Protein AF-A0A9D4NYH6-F1 (afdb_monomer)

InterPro domains:
  IPR011598 Myc-type, basic helix-loop-helix (bHLH) domain [PF00010] (13-74)
  IPR011598 Myc-type, basic helix-loop-helix (bHLH) domain [PS50888] (12-74)
  IPR011598 Myc-type, basic helix-loop-helix (bHLH) domain [SM00353] (18-80)
  IPR036638 Helix-loop-helix DNA-binding domain superfamily [G3DSA:4.10.280.10] (13-80)
  IPR036638 Helix-loop-helix DNA-binding domain superfamily [SSF47459] (9-84)
  IPR050359 Basic helix-loop-helix transcription factors [PTHR19290] (4-111)

Mean predicted aligned error: 10.47 Å

Foldseek 3Di:
DDDDDPPPPPDVVNVVVVVVVVVVVVVVVVVLVVLVCPQPLNVLVVPDPDDPDPPDDDDSVLSVQLSVLVVLLVVLQVVLVVVCVVDVDDDPSDQDLLLNLLSSLPPDDLVVLVSSCVRSVHDSVSSVPDRPPVSVVSVVVVVVVVVVVVVVD

Secondary structure (DSSP, 8-state):
-----------HHHHHHHHHHHHHHHHHHHHHHHHHHHSHHHHTTTT---------PPPHHHHHHHHHHHHHHHHHHHHHHHHHHHSS--SSSPPPHHHHHHHHHTT--HHHHHHHHHHHTS-HHHHHS---HHHHHHHHHHHHHHHHHHH--

Solvent-accessible surface area (backbone atoms only — not comparable to full-atom values): 9249 Å² total; per-residue (Å²): 139,81,85,77,80,78,79,77,74,72,53,65,69,58,55,54,49,55,51,48,51,51,53,53,50,52,52,52,52,50,54,53,52,55,50,48,59,77,32,75,76,46,66,65,51,79,78,55,99,66,75,98,64,81,79,78,74,72,52,75,66,52,48,53,48,37,48,53,27,46,54,52,49,54,51,50,53,52,52,41,54,60,49,51,75,74,40,98,72,77,85,85,69,71,83,46,76,62,56,53,42,28,45,48,40,58,94,57,54,72,70,62,35,50,54,51,14,68,70,69,77,42,60,44,68,71,36,68,38,82,64,52,72,68,53,50,50,53,53,50,55,54,51,55,52,50,53,54,58,64,72,76,110

Radius of gyration: 22.82 Å; Cα contacts (8 Å, |Δi|>4): 83; chains: 1; bounding box: 80×48×53 Å

Sequence (153 aa):
MSKTKTSNSKNPKRCKANARERNRMHGLNRALDQLRDCIPLKHLQ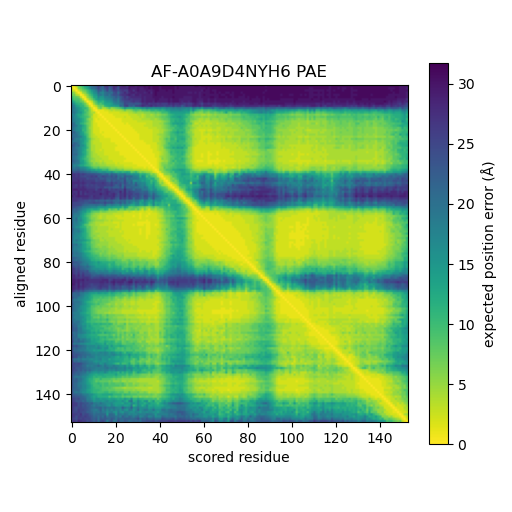MNQNVCNQKIQKLSKIETLRLARNYLILLTEILHCHNQSQNDGQSSSSSIDNLMMGQILAYGLGQQSLNHLSIQMNVSSVRMLSQPSSRVQQIFANYDSRQELMNAVL

pLDDT: mean 78.05, std 16.1, range [38.25, 97.75]

Organism: Dermatophagoides farinae (NCBI:txid6954)

Structure (mmCIF, N/CA/C/O backbone):
data_AF-A0A9D4NYH6-F1
#
_entry.id   AF-A0A9D4NYH6-F1
#
loop_
_atom_site.group_PDB
_atom_site.id
_atom_site.type_symbol
_atom_site.label_atom_id
_atom_site.label_alt_id
_atom_site.label_comp_id
_atom_site.label_asym_id
_atom_site.label_entity_id
_atom_site.label_seq_id
_atom_site.pdbx_PDB_ins_code
_atom_site.Cartn_x
_atom_site.Cartn_y
_atom_site.Cartn_z
_atom_site.occupancy
_atom_site.B_iso_or_equiv
_atom_site.auth_seq_id
_atom_site.auth_comp_id
_atom_site.auth_asym_id
_atom_site.auth_atom_id
_atom_site.pdbx_PDB_model_num
ATOM 1 N N . MET A 1 1 ? 51.906 7.897 -31.289 1.00 38.25 1 MET A N 1
ATOM 2 C CA . MET A 1 1 ? 51.373 6.802 -30.445 1.00 38.25 1 MET A CA 1
ATOM 3 C C . MET A 1 1 ? 49.851 6.859 -30.475 1.00 38.25 1 MET A C 1
ATOM 5 O O . MET A 1 1 ? 49.255 7.677 -29.784 1.00 38.25 1 MET A O 1
ATOM 9 N N . SER A 1 2 ? 49.225 6.064 -31.340 1.00 39.88 2 SER A N 1
ATOM 10 C CA . SER A 1 2 ? 47.776 6.090 -31.570 1.00 39.88 2 SER A CA 1
ATOM 11 C C . SER A 1 2 ? 47.074 5.127 -30.613 1.00 39.88 2 SER A C 1
ATOM 13 O O . SER A 1 2 ? 47.322 3.926 -30.654 1.00 39.88 2 SER A O 1
ATOM 15 N N . LYS A 1 3 ? 46.197 5.644 -29.744 1.00 47.28 3 LYS A N 1
ATOM 16 C CA . LYS A 1 3 ? 45.317 4.822 -28.899 1.00 47.28 3 LYS A CA 1
ATOM 17 C C . LYS A 1 3 ? 44.255 4.173 -29.790 1.00 47.28 3 LYS A C 1
ATOM 19 O O . LYS A 1 3 ? 43.326 4.838 -30.245 1.00 47.28 3 LYS A O 1
ATOM 24 N N . THR A 1 4 ? 44.399 2.882 -30.059 1.00 45.28 4 THR A N 1
ATOM 25 C CA . THR A 1 4 ? 43.407 2.067 -30.765 1.00 45.28 4 THR A CA 1
ATOM 26 C C . THR A 1 4 ? 42.114 1.994 -29.951 1.00 45.28 4 THR A C 1
ATOM 28 O O . THR A 1 4 ? 42.090 1.428 -28.859 1.00 45.28 4 THR A O 1
ATOM 31 N N . LYS A 1 5 ? 41.028 2.563 -30.491 1.00 51.97 5 LYS A N 1
ATOM 32 C CA . LYS A 1 5 ? 39.652 2.318 -30.038 1.00 51.97 5 LYS A CA 1
ATOM 33 C C . LYS A 1 5 ? 39.350 0.828 -30.209 1.00 51.97 5 LYS A C 1
ATOM 35 O O . LYS A 1 5 ? 39.100 0.378 -31.323 1.00 51.97 5 LYS A O 1
ATOM 40 N N . THR A 1 6 ? 39.341 0.065 -29.122 1.00 47.00 6 THR A N 1
ATOM 41 C CA . THR A 1 6 ? 38.742 -1.270 -29.107 1.00 47.00 6 THR A CA 1
ATOM 42 C C . THR A 1 6 ? 37.240 -1.117 -29.328 1.00 47.00 6 THR A C 1
ATOM 44 O O . THR A 1 6 ? 36.492 -0.665 -28.461 1.00 47.00 6 THR A O 1
ATOM 47 N N . SER A 1 7 ? 36.791 -1.454 -30.535 1.00 50.34 7 SER A N 1
ATOM 48 C CA . SER A 1 7 ? 35.385 -1.610 -30.887 1.00 50.34 7 SER A CA 1
ATOM 49 C C . SER A 1 7 ? 34.777 -2.694 -29.998 1.00 50.34 7 SER A C 1
ATOM 51 O O . SER A 1 7 ? 34.865 -3.886 -30.290 1.00 50.34 7 SER A O 1
ATOM 53 N N . ASN A 1 8 ? 34.196 -2.280 -28.874 1.00 54.03 8 ASN A N 1
ATOM 54 C CA . ASN A 1 8 ? 33.474 -3.140 -27.948 1.00 54.03 8 ASN A CA 1
ATOM 55 C C . ASN A 1 8 ? 32.196 -3.633 -28.645 1.00 54.03 8 ASN A C 1
ATOM 57 O O . ASN A 1 8 ? 31.119 -3.053 -28.476 1.00 54.03 8 ASN A O 1
ATOM 61 N N . SER A 1 9 ? 32.323 -4.654 -29.501 1.00 60.03 9 SER A N 1
ATOM 62 C CA . SER A 1 9 ? 31.181 -5.325 -30.113 1.00 60.03 9 SER A CA 1
ATOM 63 C C . SER A 1 9 ? 30.363 -5.924 -28.969 1.00 60.03 9 SER A C 1
ATOM 65 O O . SER A 1 9 ? 30.745 -6.882 -28.294 1.00 60.03 9 SER A O 1
ATOM 67 N N . LYS A 1 10 ? 29.258 -5.261 -28.621 1.00 66.94 10 LYS A N 1
ATOM 68 C CA . LYS A 1 10 ? 28.385 -5.744 -27.558 1.00 66.94 10 LYS A CA 1
ATOM 69 C C . LYS A 1 10 ? 27.825 -7.076 -28.047 1.00 66.94 10 LYS A C 1
ATOM 71 O O . LYS A 1 10 ? 27.038 -7.090 -28.986 1.00 66.94 10 LYS A O 1
ATOM 76 N N . ASN A 1 11 ? 28.255 -8.174 -27.423 1.00 84.19 11 ASN A N 1
ATOM 77 C CA . ASN A 1 11 ? 27.793 -9.526 -27.735 1.00 84.19 11 ASN A CA 1
ATOM 78 C C . ASN A 1 11 ? 26.261 -9.519 -27.968 1.00 84.19 11 ASN A C 1
ATOM 80 O O . ASN A 1 11 ? 25.516 -9.179 -27.038 1.00 84.19 11 ASN A O 1
ATOM 84 N N . PRO A 1 12 ? 25.773 -9.867 -29.176 1.00 85.06 12 PRO A N 1
ATOM 85 C CA . PRO A 1 12 ? 24.369 -9.689 -29.553 1.00 85.06 12 PRO A CA 1
ATOM 86 C C . PRO A 1 12 ? 23.419 -10.500 -28.663 1.00 85.06 12 PRO A C 1
ATOM 88 O O . PRO A 1 12 ? 22.308 -10.052 -28.368 1.00 85.06 12 PRO A O 1
ATOM 91 N N . LYS A 1 13 ? 23.873 -11.647 -28.134 1.00 91.12 13 LYS A N 1
ATOM 92 C CA . LYS A 1 13 ? 23.112 -12.453 -27.165 1.00 91.12 13 LYS A CA 1
ATOM 93 C C . LYS A 1 13 ? 22.899 -11.691 -25.853 1.00 91.12 13 LYS A C 1
ATOM 95 O O . LYS A 1 13 ? 21.783 -11.674 -25.333 1.00 91.12 13 LYS A O 1
ATOM 100 N N . ARG A 1 14 ? 23.936 -10.998 -25.363 1.00 91.94 14 ARG A N 1
ATOM 101 C CA . ARG A 1 14 ? 23.882 -10.158 -24.152 1.00 91.94 14 ARG A CA 1
ATOM 102 C C . ARG A 1 14 ? 22.976 -8.942 -24.355 1.00 91.94 14 ARG A C 1
ATOM 104 O O . ARG A 1 14 ? 22.157 -8.643 -23.494 1.00 91.94 14 ARG A O 1
ATOM 111 N N . CYS A 1 15 ? 23.048 -8.286 -25.514 1.00 92.00 15 CYS A N 1
ATOM 112 C CA . CYS A 1 15 ? 22.130 -7.196 -25.863 1.00 92.00 15 CYS A CA 1
ATOM 113 C C . CYS A 1 15 ? 20.664 -7.648 -25.869 1.00 92.00 15 CYS A C 1
ATOM 115 O O . CYS A 1 15 ? 19.818 -6.978 -25.272 1.00 92.00 15 CYS A O 1
ATOM 117 N N . LYS A 1 16 ? 20.367 -8.801 -26.486 1.00 94.19 16 LYS A N 1
ATOM 118 C CA . LYS A 1 16 ? 19.014 -9.374 -26.517 1.00 94.19 16 LYS A CA 1
ATOM 119 C C . LYS A 1 16 ? 18.526 -9.741 -25.110 1.00 94.19 16 LYS A C 1
ATOM 121 O O . LYS A 1 16 ? 17.370 -9.486 -24.794 1.00 94.19 16 LYS A O 1
ATOM 126 N N . ALA A 1 17 ? 19.390 -10.297 -24.257 1.00 95.19 17 ALA A N 1
ATOM 127 C CA . ALA A 1 17 ? 19.063 -10.600 -22.861 1.00 95.19 17 ALA A CA 1
ATOM 128 C C . ALA A 1 17 ? 18.740 -9.336 -22.046 1.00 95.19 17 ALA A C 1
ATOM 130 O O . ALA A 1 17 ? 17.689 -9.273 -21.415 1.00 95.19 17 ALA A O 1
ATOM 131 N N . ASN A 1 18 ? 19.569 -8.294 -22.146 1.00 96.06 18 ASN A N 1
ATOM 132 C CA . ASN A 1 18 ? 19.340 -7.026 -21.445 1.00 96.06 18 ASN A CA 1
ATOM 133 C C . ASN A 1 18 ? 18.052 -6.325 -21.905 1.00 96.06 18 ASN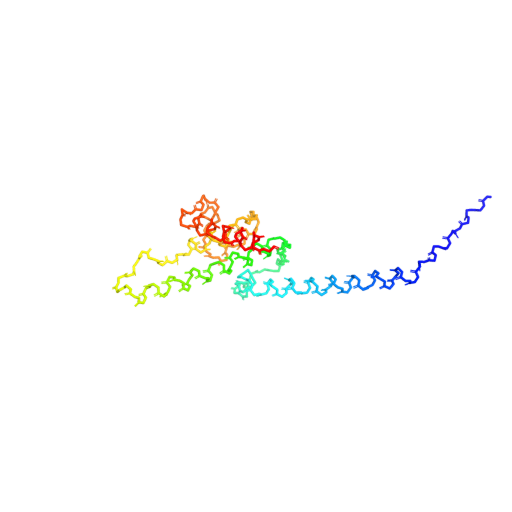 A C 1
ATOM 135 O O . ASN A 1 18 ? 17.390 -5.659 -21.113 1.00 96.06 18 ASN A O 1
ATOM 139 N N . ALA A 1 19 ? 17.694 -6.438 -23.188 1.00 96.00 19 ALA A N 1
ATOM 140 C CA . ALA A 1 19 ? 16.425 -5.919 -23.695 1.00 96.00 19 ALA A CA 1
ATOM 141 C C . ALA A 1 19 ? 15.221 -6.669 -23.107 1.00 96.00 19 ALA A C 1
ATOM 143 O O . ALA A 1 19 ? 14.250 -6.034 -22.701 1.00 96.00 19 ALA A O 1
ATOM 144 N N . ARG A 1 20 ? 15.305 -8.002 -22.996 1.00 96.81 20 ARG A N 1
ATOM 145 C CA . ARG A 1 20 ? 14.256 -8.807 -22.355 1.00 96.81 20 ARG A CA 1
ATOM 146 C C . ARG A 1 20 ? 14.068 -8.435 -20.888 1.00 96.81 20 ARG A C 1
ATOM 148 O O . ARG A 1 20 ? 12.933 -8.218 -20.481 1.00 96.81 20 ARG A O 1
ATOM 155 N N . GLU A 1 21 ? 15.151 -8.297 -20.123 1.00 97.38 21 GLU A N 1
ATOM 156 C CA . GLU A 1 21 ? 15.034 -7.939 -18.704 1.00 97.38 21 GLU A CA 1
ATOM 157 C C . GLU A 1 21 ? 14.465 -6.530 -18.514 1.00 97.38 21 GLU A C 1
ATOM 159 O O . GLU A 1 21 ? 13.607 -6.327 -17.660 1.00 97.38 21 GLU A O 1
ATOM 164 N N . ARG A 1 22 ? 14.837 -5.565 -19.368 1.00 97.75 22 ARG A N 1
ATOM 165 C CA . ARG A 1 22 ? 14.192 -4.242 -19.363 1.00 97.75 22 ARG A CA 1
ATOM 166 C C . ARG A 1 22 ? 12.689 -4.344 -19.597 1.00 97.75 22 ARG A C 1
ATOM 168 O O . ARG A 1 22 ? 11.930 -3.759 -18.832 1.00 97.75 22 ARG A O 1
ATOM 175 N N . ASN A 1 23 ? 12.247 -5.112 -20.592 1.00 97.19 23 ASN A N 1
ATOM 176 C CA . ASN A 1 23 ? 10.818 -5.299 -20.860 1.00 97.19 23 ASN A CA 1
ATOM 177 C C . ASN A 1 23 ? 10.095 -5.980 -19.688 1.00 97.19 23 ASN A C 1
ATOM 179 O O . ASN A 1 23 ? 9.005 -5.548 -19.314 1.00 97.19 23 ASN A O 1
ATOM 183 N N . ARG A 1 24 ? 10.722 -6.980 -19.055 1.00 97.56 24 ARG A N 1
ATOM 184 C CA . ARG A 1 24 ? 10.202 -7.619 -17.838 1.00 97.56 24 ARG A CA 1
ATOM 185 C C . ARG A 1 24 ? 10.028 -6.601 -16.709 1.00 97.56 24 ARG A C 1
ATOM 187 O O . ARG A 1 24 ? 8.960 -6.522 -16.106 1.00 97.56 24 ARG A O 1
ATOM 194 N N . MET A 1 25 ? 11.044 -5.769 -16.477 1.00 97.44 25 MET A N 1
ATOM 195 C CA . MET A 1 25 ? 11.012 -4.715 -15.463 1.00 97.44 25 MET A CA 1
ATOM 196 C C . MET A 1 25 ? 9.989 -3.618 -15.776 1.00 97.44 25 MET A C 1
ATOM 198 O O . MET A 1 25 ? 9.348 -3.114 -14.855 1.00 97.44 25 MET A O 1
ATOM 202 N N . HIS A 1 26 ? 9.787 -3.263 -17.048 1.00 97.25 26 HIS A N 1
ATOM 203 C CA . HIS A 1 26 ? 8.711 -2.357 -17.457 1.00 97.25 26 HIS A CA 1
ATOM 204 C C . HIS A 1 26 ? 7.330 -2.945 -17.138 1.00 97.25 26 HIS A C 1
ATOM 206 O O . HIS A 1 26 ? 6.486 -2.226 -16.607 1.00 97.25 26 HIS A O 1
ATOM 212 N N . GLY A 1 27 ? 7.122 -4.245 -17.373 1.00 96.69 27 GLY A N 1
ATOM 213 C CA . GLY A 1 27 ? 5.900 -4.950 -16.974 1.00 96.69 27 GLY A CA 1
ATOM 214 C C . GLY A 1 27 ? 5.663 -4.908 -15.462 1.00 96.69 27 GLY A C 1
ATOM 215 O O . GLY A 1 27 ? 4.587 -4.512 -15.019 1.00 96.69 27 GLY A O 1
ATOM 216 N N . LEU A 1 28 ? 6.693 -5.215 -14.667 1.00 96.62 28 LEU A N 1
ATOM 217 C CA . LEU A 1 28 ? 6.618 -5.155 -13.204 1.00 96.62 28 LEU A CA 1
ATOM 218 C C . LEU A 1 28 ? 6.297 -3.743 -12.695 1.00 96.62 28 LEU A C 1
ATOM 220 O O . LEU A 1 28 ? 5.439 -3.569 -11.834 1.00 96.62 28 LEU A O 1
ATOM 224 N N . ASN A 1 29 ? 6.971 -2.723 -13.229 1.00 95.19 29 ASN A N 1
ATOM 225 C CA . ASN A 1 29 ? 6.722 -1.339 -12.828 1.00 95.19 29 ASN A CA 1
ATOM 226 C C . ASN A 1 29 ? 5.305 -0.885 -13.219 1.00 95.19 29 ASN A C 1
ATOM 228 O O . ASN A 1 29 ? 4.678 -0.168 -12.444 1.00 95.19 29 ASN A O 1
ATOM 232 N N . ARG A 1 30 ? 4.778 -1.333 -14.368 1.00 95.00 30 ARG A N 1
ATOM 233 C CA . ARG A 1 30 ? 3.393 -1.058 -14.778 1.00 95.00 30 ARG A CA 1
ATOM 234 C C . ARG A 1 30 ? 2.384 -1.692 -13.822 1.00 95.00 30 ARG A C 1
ATOM 236 O O . ARG A 1 30 ? 1.444 -1.015 -13.425 1.00 95.00 30 ARG A O 1
ATOM 243 N N . ALA A 1 31 ? 2.595 -2.944 -13.417 1.00 95.12 31 ALA A N 1
ATOM 244 C CA . ALA A 1 31 ? 1.745 -3.607 -12.427 1.00 95.12 31 ALA A CA 1
ATOM 245 C C . ALA A 1 31 ? 1.787 -2.891 -11.064 1.00 95.12 31 ALA A C 1
ATOM 247 O O . ALA A 1 31 ? 0.758 -2.714 -10.419 1.00 95.12 31 ALA A O 1
ATOM 248 N N . LEU A 1 32 ? 2.961 -2.406 -10.644 1.00 93.00 32 LEU A N 1
ATOM 249 C CA . LEU A 1 32 ? 3.092 -1.618 -9.417 1.00 93.00 32 LEU A CA 1
ATOM 250 C C . LEU A 1 32 ? 2.385 -0.257 -9.516 1.00 93.00 32 LEU A C 1
ATOM 252 O O . LEU A 1 32 ? 1.853 0.233 -8.525 1.00 93.00 32 LEU A O 1
ATOM 256 N N . ASP A 1 33 ? 2.395 0.388 -10.682 1.00 90.00 33 ASP A N 1
ATOM 257 C CA . ASP A 1 33 ? 1.612 1.605 -10.910 1.00 90.00 33 ASP A CA 1
ATOM 258 C C . ASP A 1 33 ? 0.100 1.299 -10.877 1.00 90.00 33 ASP A C 1
ATOM 260 O O . ASP A 1 33 ? -0.625 2.015 -10.201 1.00 90.00 33 ASP A O 1
ATOM 264 N N . GLN A 1 34 ? -0.366 0.193 -11.471 1.00 90.94 34 GLN A N 1
ATOM 265 C CA . GLN A 1 34 ? -1.766 -0.251 -11.341 1.00 90.94 34 GLN A CA 1
ATOM 266 C C . GLN A 1 34 ? -2.162 -0.523 -9.884 1.00 90.94 34 GLN A C 1
ATOM 268 O O . GLN A 1 34 ? -3.256 -0.165 -9.464 1.00 90.94 34 GLN A O 1
ATOM 273 N N . LEU A 1 35 ? -1.263 -1.102 -9.084 1.00 91.62 35 LEU A N 1
ATOM 274 C CA . LEU A 1 35 ? -1.501 -1.302 -7.657 1.00 91.62 35 LEU A CA 1
ATOM 275 C C . LEU A 1 35 ? -1.688 0.034 -6.918 1.00 91.62 35 LEU A C 1
ATOM 277 O O . LEU A 1 35 ? -2.576 0.145 -6.077 1.00 91.62 35 LEU A O 1
ATOM 281 N N . ARG A 1 36 ? -0.901 1.068 -7.247 1.00 88.56 36 ARG A N 1
ATOM 282 C CA . ARG A 1 36 ? -1.080 2.410 -6.659 1.00 88.56 36 ARG A CA 1
ATOM 283 C C . ARG A 1 36 ? -2.448 3.005 -6.970 1.00 88.56 36 ARG A C 1
ATOM 285 O O . ARG A 1 36 ? -2.938 3.796 -6.172 1.00 88.56 36 ARG A O 1
ATOM 292 N N . ASP A 1 37 ? -3.046 2.623 -8.094 1.00 84.25 37 ASP A N 1
ATOM 293 C CA . ASP A 1 37 ? -4.334 3.155 -8.524 1.00 84.25 37 ASP A CA 1
ATOM 294 C C . ASP A 1 37 ? -5.505 2.628 -7.692 1.00 84.25 37 ASP A C 1
ATOM 296 O O . ASP A 1 37 ? -6.481 3.348 -7.497 1.00 84.25 37 ASP A O 1
ATOM 300 N N . CYS A 1 38 ? -5.385 1.414 -7.154 1.00 84.81 38 CYS A N 1
ATOM 301 C CA . CYS A 1 38 ? -6.428 0.778 -6.346 1.00 84.81 38 CYS A CA 1
ATOM 302 C C . CYS A 1 38 ? -6.256 0.998 -4.833 1.00 84.81 38 CYS A C 1
ATOM 304 O O . CYS A 1 38 ? -7.151 0.674 -4.057 1.00 84.81 38 CYS A O 1
ATOM 306 N N . ILE A 1 39 ? -5.104 1.509 -4.392 1.00 84.44 39 ILE A N 1
ATOM 307 C CA . ILE A 1 39 ? -4.818 1.771 -2.976 1.00 84.44 39 ILE A CA 1
ATOM 308 C C . ILE A 1 39 ? -5.395 3.143 -2.577 1.00 84.44 39 ILE A C 1
ATOM 310 O O . ILE A 1 39 ? -5.369 4.070 -3.393 1.00 84.44 39 ILE A O 1
ATOM 314 N N . PRO A 1 40 ? -5.853 3.337 -1.319 1.00 70.56 40 PRO A N 1
ATOM 315 C CA . PRO A 1 40 ? -6.599 4.529 -0.901 1.00 70.56 40 PRO A CA 1
ATOM 316 C C . PRO A 1 40 ? -5.928 5.883 -1.168 1.00 70.56 40 PRO A C 1
ATOM 318 O O . PRO A 1 40 ? -6.615 6.898 -1.147 1.00 70.56 40 PRO A O 1
ATOM 321 N N . LEU A 1 41 ? -4.619 5.937 -1.432 1.00 65.00 41 LEU A N 1
ATOM 322 C CA . LEU A 1 41 ? -3.902 7.186 -1.707 1.00 65.00 41 LEU A CA 1
ATOM 323 C C . LEU A 1 41 ? -4.242 7.842 -3.045 1.00 65.00 41 LEU A C 1
ATOM 325 O O . LEU A 1 41 ? -4.192 9.062 -3.119 1.00 65.00 41 LEU A O 1
ATOM 329 N N . LYS A 1 42 ? -4.583 7.084 -4.096 1.00 55.44 42 LYS A N 1
ATOM 330 C CA . LYS A 1 42 ? -4.954 7.696 -5.385 1.00 55.44 42 LYS A CA 1
ATOM 331 C C . LYS A 1 42 ? -6.444 8.029 -5.454 1.00 55.44 42 LYS A C 1
ATOM 333 O O . LYS A 1 42 ? -6.821 9.062 -6.000 1.00 55.44 42 LYS A O 1
ATOM 338 N N . HIS A 1 43 ? -7.295 7.191 -4.860 1.00 50.16 43 HIS A N 1
ATOM 339 C CA . HIS A 1 43 ? -8.752 7.352 -4.930 1.00 50.16 43 HIS A CA 1
ATOM 340 C C . HIS A 1 43 ? -9.254 8.629 -4.234 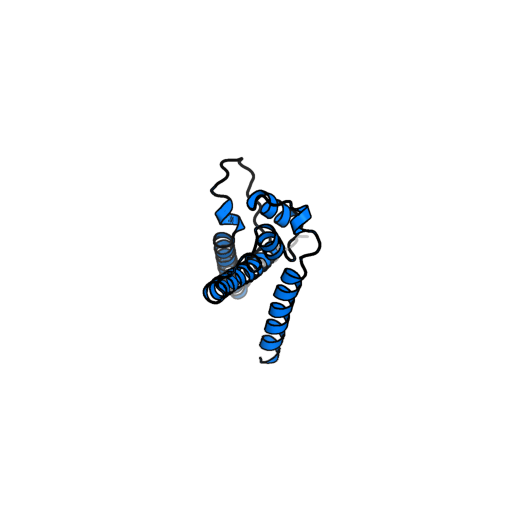1.00 50.16 43 HIS A C 1
ATOM 342 O O . HIS A 1 43 ? -10.222 9.244 -4.668 1.00 50.16 43 HIS A O 1
ATOM 348 N N . LEU A 1 44 ? -8.574 9.079 -3.180 1.00 49.03 44 LEU A N 1
ATOM 349 C CA . LEU A 1 44 ? -8.971 10.267 -2.420 1.00 49.03 44 LEU A CA 1
ATOM 350 C C . LEU A 1 44 ? -8.291 11.566 -2.916 1.00 49.03 44 LEU A C 1
ATOM 352 O O . LEU A 1 44 ? -8.556 12.640 -2.383 1.00 49.03 44 LEU A O 1
ATOM 356 N N . GLN A 1 45 ? -7.483 11.486 -3.983 1.00 50.75 45 GLN A N 1
ATOM 357 C CA . GLN A 1 45 ? -6.846 12.626 -4.661 1.00 50.75 45 GLN A CA 1
ATOM 358 C C . GLN A 1 45 ? -7.698 13.238 -5.788 1.00 50.75 45 GLN A C 1
ATOM 360 O O . GLN A 1 45 ? -7.420 14.360 -6.199 1.00 50.75 45 GLN A O 1
ATOM 365 N N . MET A 1 46 ? -8.756 12.565 -6.266 1.00 48.00 46 MET A N 1
ATOM 366 C CA . MET A 1 46 ? -9.685 13.158 -7.250 1.00 48.00 46 MET A CA 1
ATOM 367 C C . MET A 1 46 ? -10.579 14.266 -6.664 1.00 48.00 46 MET A C 1
ATOM 369 O O . MET A 1 46 ? -11.175 15.015 -7.430 1.00 48.00 46 MET A O 1
ATOM 373 N N . ASN A 1 47 ? -10.666 14.393 -5.333 1.00 47.12 47 ASN A N 1
ATOM 374 C CA . ASN A 1 47 ? -11.562 15.343 -4.659 1.00 47.12 47 ASN A CA 1
ATOM 375 C C . ASN A 1 47 ? -10.888 16.632 -4.155 1.00 47.12 47 ASN A C 1
ATOM 377 O O . ASN A 1 47 ? -11.555 17.452 -3.528 1.00 47.12 47 ASN A O 1
ATOM 381 N N . GLN A 1 48 ? -9.598 16.858 -4.429 1.00 45.00 48 GLN A N 1
ATOM 382 C CA . GLN A 1 48 ? -8.962 18.149 -4.153 1.00 45.00 48 GLN A CA 1
ATOM 383 C C . GLN A 1 48 ? -8.554 18.835 -5.456 1.00 45.00 48 GLN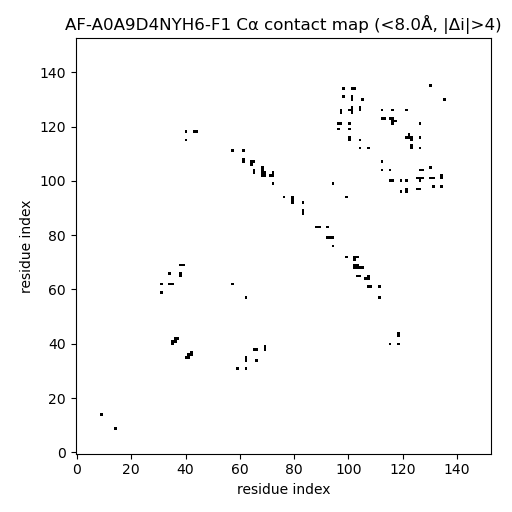 A C 1
ATOM 385 O O . GLN A 1 48 ? -7.501 18.564 -6.025 1.00 45.00 48 GLN A O 1
ATOM 390 N N . ASN A 1 49 ? -9.381 19.791 -5.888 1.00 49.75 49 ASN A N 1
ATOM 391 C CA . ASN A 1 49 ? -9.041 20.827 -6.868 1.00 49.75 49 ASN A CA 1
ATOM 392 C C . ASN A 1 49 ? -8.004 21.812 -6.290 1.00 49.75 49 ASN A C 1
ATOM 394 O O . ASN A 1 49 ? -8.222 23.022 -6.277 1.00 49.75 49 ASN A O 1
ATOM 398 N N . VAL A 1 50 ? -6.895 21.311 -5.741 1.00 46.19 50 VAL A N 1
ATOM 399 C CA . VAL A 1 50 ? -5.870 22.132 -5.100 1.00 46.19 50 VAL A CA 1
ATOM 400 C C . VAL A 1 50 ? -4.502 21.722 -5.630 1.00 46.19 50 VAL A C 1
ATOM 402 O O . VAL A 1 50 ? -3.963 20.676 -5.296 1.00 46.19 50 VAL A O 1
ATOM 405 N N . CYS A 1 51 ? -3.997 22.629 -6.467 1.00 41.28 51 CYS A N 1
ATOM 406 C CA . CYS A 1 51 ? -2.622 22.880 -6.885 1.00 41.28 51 CYS A CA 1
ATOM 407 C C . CYS A 1 51 ? -1.845 21.798 -7.664 1.00 41.28 51 CYS A C 1
ATOM 409 O O . CYS A 1 51 ? -1.750 20.629 -7.315 1.00 41.28 51 CYS A O 1
ATOM 411 N N . ASN A 1 52 ? -1.191 22.283 -8.726 1.00 46.22 52 ASN A N 1
ATOM 412 C CA . ASN A 1 52 ? -0.181 21.645 -9.577 1.00 46.22 52 ASN A CA 1
ATOM 413 C C . ASN A 1 52 ? 1.092 21.196 -8.811 1.00 46.22 52 ASN A C 1
ATOM 415 O O . ASN A 1 52 ? 2.216 21.448 -9.247 1.00 46.22 52 ASN A O 1
ATOM 419 N N . GLN A 1 53 ? 0.959 20.555 -7.653 1.00 48.78 53 GLN A N 1
ATOM 420 C CA . GLN A 1 53 ? 2.058 19.889 -6.965 1.00 48.78 53 GLN A CA 1
ATOM 421 C C . GLN A 1 53 ? 2.271 18.541 -7.661 1.00 48.78 53 GLN A C 1
ATOM 423 O O . GLN A 1 53 ? 1.370 17.705 -7.700 1.00 48.78 53 GLN A O 1
ATOM 428 N N . LYS A 1 54 ? 3.451 18.327 -8.259 1.00 50.84 54 LYS A N 1
ATOM 429 C CA . LYS A 1 54 ? 3.840 17.024 -8.824 1.00 50.84 54 LYS A CA 1
ATOM 430 C C . LYS A 1 54 ? 3.587 15.941 -7.774 1.00 50.84 54 LYS A C 1
ATOM 432 O O . LYS A 1 54 ? 4.297 15.880 -6.777 1.00 50.84 54 LYS A O 1
ATOM 437 N N . ILE A 1 55 ? 2.583 15.103 -8.021 1.00 57.44 55 ILE A N 1
ATOM 438 C CA . ILE A 1 55 ? 2.178 14.010 -7.139 1.00 57.44 55 ILE A CA 1
ATOM 439 C C . ILE A 1 55 ? 3.403 13.130 -6.882 1.00 57.44 55 ILE A C 1
ATOM 441 O O . ILE A 1 55 ? 3.911 12.468 -7.795 1.00 57.44 55 ILE A O 1
ATOM 445 N N . GLN A 1 56 ? 3.907 13.139 -5.650 1.00 66.38 56 GLN A N 1
ATOM 446 C CA . GLN A 1 56 ? 5.035 12.300 -5.281 1.00 66.38 56 GLN A CA 1
ATOM 447 C C . GLN A 1 56 ? 4.540 10.857 -5.185 1.00 66.38 56 GLN A C 1
ATOM 449 O O . GLN A 1 56 ? 3.775 10.495 -4.294 1.00 66.38 56 GLN A O 1
ATOM 454 N N . LYS A 1 57 ? 4.951 10.021 -6.144 1.00 75.75 57 LYS A N 1
ATOM 455 C CA . LYS A 1 57 ? 4.664 8.585 -6.107 1.00 75.75 57 LYS A CA 1
ATOM 456 C C . LYS A 1 57 ? 5.259 7.991 -4.831 1.00 75.75 57 LYS A C 1
ATOM 458 O O . LYS A 1 57 ? 6.442 8.202 -4.559 1.00 75.75 57 LYS A O 1
ATOM 463 N N . LEU A 1 58 ? 4.478 7.171 -4.126 1.00 83.31 58 LEU A N 1
ATOM 464 C CA . LEU A 1 58 ? 5.022 6.323 -3.070 1.00 83.31 58 LEU A CA 1
ATOM 465 C C . LEU A 1 58 ? 6.201 5.496 -3.593 1.00 83.31 58 LEU A C 1
ATOM 467 O O . LEU A 1 58 ? 6.177 4.977 -4.726 1.00 83.31 58 LEU A O 1
ATOM 471 N N . SER A 1 59 ? 7.197 5.301 -2.728 1.00 88.69 59 SER A N 1
ATOM 472 C CA . SER A 1 59 ? 8.273 4.351 -2.990 1.00 88.69 59 SER A CA 1
ATOM 473 C C . SER A 1 59 ? 7.713 2.935 -3.196 1.00 88.69 59 SER A C 1
ATOM 475 O O . SER A 1 59 ? 6.573 2.625 -2.830 1.00 88.69 59 SER A O 1
ATOM 477 N N . LYS A 1 60 ? 8.503 2.047 -3.816 1.00 90.94 60 LYS A N 1
ATOM 478 C CA . LYS A 1 60 ? 8.065 0.661 -4.068 1.00 90.94 60 LYS A CA 1
ATOM 479 C C . LYS A 1 60 ? 7.687 -0.051 -2.766 1.00 90.94 60 LYS A C 1
ATOM 481 O O . LYS A 1 60 ? 6.651 -0.700 -2.715 1.00 90.94 60 LYS A O 1
ATOM 486 N N . ILE A 1 61 ? 8.495 0.124 -1.718 1.00 91.19 61 ILE A N 1
ATOM 487 C CA . ILE A 1 61 ? 8.259 -0.494 -0.411 1.00 91.19 61 ILE A CA 1
ATOM 488 C C . ILE A 1 61 ? 7.023 0.082 0.283 1.00 91.19 61 ILE A C 1
ATOM 490 O O . ILE A 1 61 ? 6.215 -0.679 0.801 1.00 91.19 61 ILE A O 1
ATOM 494 N N . GLU A 1 62 ? 6.819 1.399 0.240 1.00 89.38 62 GLU A N 1
ATOM 495 C CA . GLU A 1 62 ? 5.635 2.020 0.846 1.00 89.38 62 GLU A CA 1
ATOM 496 C C . GLU A 1 62 ? 4.354 1.633 0.116 1.00 89.38 62 GLU A C 1
ATOM 498 O O . GLU A 1 62 ? 3.342 1.386 0.761 1.00 89.38 62 GLU A O 1
ATOM 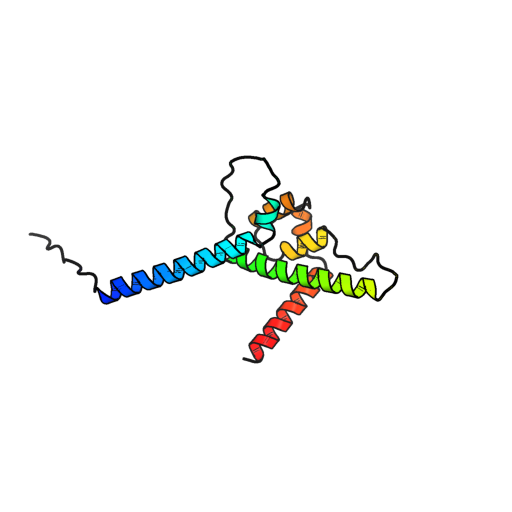503 N N . THR A 1 63 ? 4.409 1.505 -1.215 1.00 90.62 63 THR A N 1
ATOM 504 C CA . THR A 1 63 ? 3.277 1.010 -2.012 1.00 90.62 63 THR A CA 1
ATOM 505 C C . THR A 1 63 ? 2.873 -0.391 -1.551 1.00 90.62 63 THR A C 1
ATOM 507 O O . THR A 1 63 ? 1.698 -0.640 -1.310 1.00 90.62 63 THR A O 1
ATOM 510 N N . LEU A 1 64 ? 3.842 -1.298 -1.384 1.00 94.00 64 LEU A N 1
ATOM 511 C CA . LEU A 1 64 ? 3.581 -2.672 -0.946 1.00 94.00 64 LEU A CA 1
ATOM 512 C C . LEU A 1 64 ? 3.102 -2.743 0.511 1.00 94.00 64 LEU A C 1
ATOM 514 O O . LEU A 1 64 ? 2.163 -3.479 0.806 1.00 94.00 64 LEU A O 1
ATOM 518 N N . ARG A 1 65 ? 3.704 -1.958 1.414 1.00 91.88 65 ARG A N 1
ATOM 519 C CA . ARG A 1 65 ? 3.274 -1.876 2.820 1.00 91.88 65 ARG A CA 1
ATOM 520 C C . ARG A 1 65 ? 1.839 -1.384 2.928 1.00 91.88 65 ARG A C 1
ATOM 522 O O . ARG A 1 65 ? 1.019 -2.031 3.568 1.00 91.88 65 ARG A O 1
ATOM 529 N N . LEU A 1 66 ? 1.515 -0.291 2.244 1.00 90.25 66 LEU A N 1
ATOM 530 C CA . LEU A 1 66 ? 0.166 0.253 2.271 1.00 90.25 66 LEU A CA 1
ATOM 531 C C . LEU A 1 66 ? -0.849 -0.693 1.609 1.00 90.25 66 LEU A C 1
ATOM 533 O O . LEU A 1 66 ? -1.961 -0.812 2.110 1.00 90.25 66 LEU A O 1
ATOM 537 N N . ALA A 1 67 ? -0.471 -1.408 0.543 1.00 92.69 67 ALA A N 1
ATOM 538 C CA . ALA A 1 67 ? -1.315 -2.444 -0.057 1.00 92.69 67 ALA A CA 1
ATOM 539 C C . ALA A 1 67 ? -1.693 -3.527 0.963 1.00 92.69 67 ALA A C 1
ATOM 541 O O . ALA A 1 67 ? -2.869 -3.845 1.131 1.00 92.69 67 ALA A O 1
ATOM 542 N N . ARG A 1 68 ? -0.690 -4.060 1.676 1.00 93.00 68 ARG A N 1
ATOM 543 C CA . ARG A 1 68 ? -0.882 -5.058 2.736 1.00 93.00 68 ARG A CA 1
ATOM 544 C C . ARG A 1 68 ? -1.797 -4.516 3.831 1.00 93.00 68 ARG A C 1
ATOM 546 O O . ARG A 1 68 ? -2.759 -5.179 4.201 1.00 93.00 68 ARG A O 1
ATOM 553 N N . ASN A 1 69 ? -1.525 -3.307 4.317 1.00 93.00 69 ASN A N 1
ATOM 554 C CA . ASN A 1 69 ? -2.318 -2.683 5.375 1.00 93.00 69 ASN A CA 1
ATOM 555 C C . ASN A 1 69 ? -3.771 -2.449 4.938 1.00 93.00 69 ASN A C 1
ATOM 557 O O . ASN A 1 69 ? -4.688 -2.625 5.735 1.00 93.00 69 ASN A O 1
ATOM 561 N N . TYR A 1 70 ? -3.993 -2.090 3.671 1.00 92.75 70 TYR A N 1
ATOM 562 C CA . TYR A 1 70 ? -5.334 -1.901 3.131 1.00 92.75 70 TYR A CA 1
ATOM 563 C C . TYR A 1 70 ? -6.129 -3.212 3.077 1.00 92.75 70 TYR A C 1
ATOM 565 O O . TYR A 1 70 ? -7.287 -3.232 3.482 1.00 92.75 70 TYR A O 1
ATOM 573 N N . LEU A 1 71 ? -5.507 -4.322 2.665 1.00 92.62 71 LEU A N 1
ATOM 574 C CA . LEU A 1 71 ? -6.145 -5.646 2.699 1.00 92.62 71 LEU A CA 1
ATOM 575 C C . LEU A 1 71 ? -6.527 -6.073 4.122 1.00 92.62 71 LEU A C 1
ATOM 577 O O . LEU A 1 71 ? -7.630 -6.575 4.341 1.00 92.62 71 LEU A O 1
ATOM 581 N N . ILE A 1 72 ? -5.634 -5.838 5.086 1.00 93.06 72 ILE A N 1
ATOM 582 C CA . ILE A 1 72 ? -5.895 -6.096 6.507 1.00 93.06 72 ILE A CA 1
ATOM 583 C C . ILE A 1 72 ? -7.110 -5.292 6.966 1.00 93.06 72 ILE A C 1
ATOM 585 O O . ILE A 1 72 ? -8.056 -5.862 7.498 1.00 93.06 72 ILE A O 1
ATOM 589 N N . LEU A 1 73 ? -7.122 -3.985 6.696 1.00 91.94 73 LEU A N 1
ATOM 590 C CA . LEU A 1 73 ? -8.229 -3.109 7.063 1.00 91.94 73 LEU A CA 1
ATOM 591 C C . LEU A 1 73 ? -9.566 -3.591 6.485 1.00 91.94 73 LEU A C 1
ATOM 593 O O . LEU A 1 73 ? -10.544 -3.676 7.220 1.00 91.94 73 LEU A O 1
ATOM 597 N N . LEU A 1 74 ? -9.617 -3.900 5.186 1.00 91.12 74 LEU A N 1
ATOM 598 C CA . LEU A 1 74 ? -10.842 -4.381 4.540 1.00 91.12 74 LEU A CA 1
ATOM 599 C C . LEU A 1 74 ? -11.345 -5.679 5.181 1.00 91.12 74 LEU A C 1
ATOM 601 O O . LEU A 1 74 ? -12.545 -5.832 5.394 1.00 91.12 74 LEU A O 1
ATOM 605 N N . THR A 1 75 ? -10.432 -6.583 5.535 1.00 92.00 75 THR A N 1
ATOM 606 C CA . THR A 1 75 ? -10.772 -7.832 6.228 1.00 92.00 75 THR A CA 1
ATOM 607 C C . THR A 1 75 ? -11.374 -7.560 7.608 1.00 92.00 75 THR A C 1
ATOM 609 O O . THR A 1 75 ? -12.406 -8.132 7.951 1.00 92.00 75 THR A O 1
ATOM 612 N N . GLU A 1 76 ? -10.793 -6.635 8.376 1.00 90.56 76 GLU A N 1
ATOM 613 C CA . GLU A 1 76 ? -11.324 -6.246 9.688 1.00 90.56 76 GLU A CA 1
ATOM 614 C C . GLU A 1 76 ? -12.695 -5.560 9.582 1.00 90.56 76 GLU A C 1
ATOM 616 O O . GLU A 1 76 ? -13.585 -5.850 10.379 1.00 90.56 76 GLU A O 1
ATOM 621 N N . ILE A 1 77 ? -12.908 -4.704 8.573 1.00 89.62 77 ILE A N 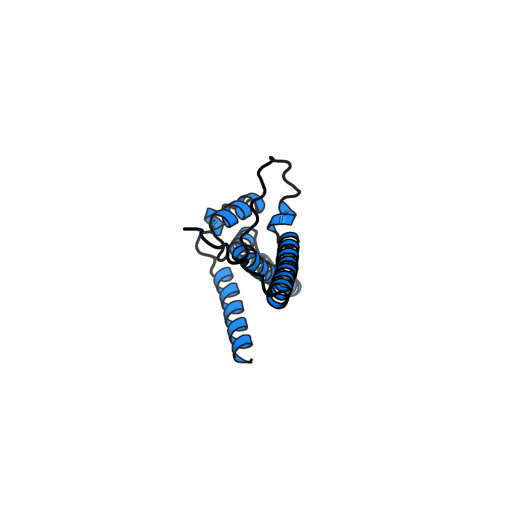1
ATOM 622 C CA . ILE A 1 77 ? -14.216 -4.074 8.316 1.00 89.62 77 ILE A CA 1
ATOM 623 C C . ILE A 1 77 ? -15.289 -5.144 8.077 1.00 89.62 77 ILE A C 1
ATOM 625 O O . ILE A 1 77 ? -16.376 -5.063 8.653 1.00 89.62 77 ILE A O 1
ATOM 629 N N . LEU A 1 78 ? -14.985 -6.162 7.268 1.00 89.31 78 LEU A N 1
ATOM 630 C CA . LEU A 1 78 ? -15.910 -7.264 6.996 1.00 89.31 78 LEU A CA 1
ATOM 631 C C . LEU A 1 78 ? -16.192 -8.106 8.249 1.00 89.31 78 LEU A C 1
ATOM 633 O O . LEU A 1 78 ? -17.344 -8.460 8.498 1.00 89.31 78 LEU A O 1
ATOM 637 N N . HIS A 1 79 ? -15.175 -8.395 9.066 1.00 87.56 79 HIS A N 1
ATOM 638 C CA . HIS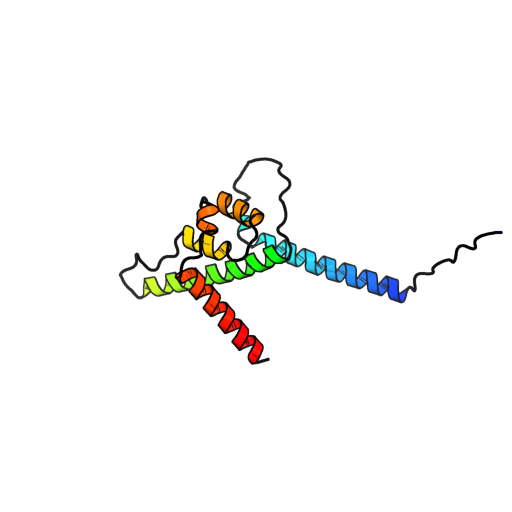 A 1 79 ? -15.359 -9.111 10.332 1.00 87.56 79 HIS A CA 1
ATOM 639 C C . HIS A 1 79 ? -16.260 -8.342 11.305 1.00 87.56 79 HIS A C 1
ATOM 641 O O . HIS A 1 79 ? -17.205 -8.919 11.845 1.00 87.56 79 HIS A O 1
ATOM 647 N N . CYS A 1 80 ? -16.021 -7.039 11.482 1.00 85.19 80 CYS A N 1
ATOM 648 C CA . CYS A 1 80 ? -16.855 -6.181 12.322 1.00 85.19 80 CYS A CA 1
ATOM 649 C C . CYS A 1 80 ? -18.308 -6.137 11.834 1.00 85.19 80 CYS A C 1
ATOM 651 O O . CYS A 1 80 ? -19.225 -6.248 12.645 1.00 85.19 80 CYS A O 1
ATOM 653 N N . HIS A 1 81 ? -18.527 -6.020 10.519 1.00 83.69 81 HIS A N 1
ATOM 654 C CA . HIS A 1 81 ? -19.873 -6.008 9.945 1.00 83.69 81 HIS A CA 1
ATOM 655 C C . HIS A 1 81 ? -20.635 -7.309 10.231 1.00 83.69 81 HIS A C 1
ATOM 657 O O . HIS A 1 81 ? -21.789 -7.265 10.652 1.00 83.69 81 HIS A O 1
ATOM 663 N N . ASN A 1 82 ? -19.986 -8.462 10.057 1.00 83.81 82 ASN A N 1
ATOM 664 C CA . ASN A 1 82 ? -20.601 -9.764 10.320 1.00 83.81 82 ASN A CA 1
ATOM 665 C C . ASN A 1 82 ? -20.911 -9.976 11.809 1.00 83.81 82 ASN A C 1
ATOM 667 O O . ASN A 1 82 ? -21.916 -10.595 12.146 1.00 83.81 82 ASN A O 1
ATOM 671 N N . GLN A 1 83 ? -20.075 -9.460 12.711 1.00 78.50 83 GLN A N 1
ATOM 672 C CA . GLN A 1 83 ? -20.299 -9.583 14.152 1.00 78.50 83 GLN A CA 1
ATOM 673 C C . GLN A 1 83 ? -21.497 -8.741 14.616 1.00 78.50 83 GLN A C 1
ATOM 675 O O . GLN A 1 83 ? -22.345 -9.233 15.356 1.00 78.50 83 GLN A O 1
ATOM 680 N N . SER A 1 84 ? -21.640 -7.517 14.100 1.00 70.69 84 SER A N 1
ATOM 681 C CA . SER A 1 84 ? -22.774 -6.638 14.419 1.00 70.69 84 SER A CA 1
ATOM 682 C C . SER A 1 84 ? -24.138 -7.146 13.937 1.00 70.69 84 SER A C 1
ATOM 684 O O . SER A 1 84 ? -25.155 -6.707 14.462 1.00 70.69 84 SER A O 1
ATOM 686 N N . GLN A 1 85 ? -24.186 -8.066 12.968 1.00 68.50 85 GLN A N 1
ATOM 687 C CA . GLN A 1 85 ? -25.437 -8.718 12.548 1.00 68.50 85 GLN A CA 1
ATOM 688 C C . GLN A 1 85 ? -25.901 -9.805 13.532 1.00 68.50 85 GLN A C 1
ATOM 690 O O . GLN A 1 85 ? -27.083 -10.136 13.562 1.00 68.50 85 GLN A O 1
ATOM 695 N N . ASN A 1 86 ? -24.984 -10.371 14.324 1.00 67.44 86 ASN A N 1
ATOM 696 C CA . ASN A 1 86 ? -25.284 -11.461 15.255 1.00 67.44 86 ASN A CA 1
ATOM 697 C C . ASN A 1 86 ? -25.599 -10.953 16.671 1.00 67.44 86 ASN A C 1
ATOM 699 O O . ASN A 1 86 ? -26.440 -11.533 17.355 1.00 67.44 86 ASN A O 1
ATOM 703 N N . ASP A 1 87 ? -24.987 -9.840 17.079 1.00 64.38 87 ASP A N 1
ATOM 704 C CA . ASP A 1 87 ? -25.157 -9.258 18.407 1.00 64.38 87 ASP A CA 1
ATOM 705 C C . ASP A 1 87 ? -25.995 -7.972 18.309 1.00 64.38 87 ASP A C 1
ATOM 707 O O . ASP A 1 87 ? -25.497 -6.917 17.913 1.00 64.38 87 ASP A O 1
ATOM 711 N N . GLY A 1 88 ? -27.278 -8.034 18.690 1.00 59.56 88 GLY A N 1
ATOM 712 C CA . GLY A 1 88 ? -28.246 -6.917 18.669 1.00 59.56 88 GLY A CA 1
ATOM 713 C C . GLY A 1 88 ? -27.918 -5.704 19.564 1.00 59.56 88 GLY A C 1
ATOM 714 O O . GLY A 1 88 ? -28.812 -4.941 19.924 1.00 59.56 88 GLY A O 1
ATOM 715 N N . GLN A 1 89 ? -26.654 -5.516 19.947 1.00 58.03 89 GLN A N 1
ATOM 716 C CA . GLN A 1 89 ? -26.104 -4.356 20.644 1.00 58.03 89 GLN A CA 1
ATOM 717 C C . GLN A 1 89 ? -24.743 -4.024 20.009 1.00 58.03 89 GLN A C 1
ATOM 719 O O . GLN A 1 89 ? -23.815 -4.822 20.093 1.00 58.03 89 GLN A O 1
ATOM 724 N N . SER A 1 90 ? -24.587 -2.872 19.348 1.00 52.19 90 SER A N 1
ATOM 725 C CA . SER A 1 90 ? -23.328 -2.539 18.657 1.00 52.19 90 SER A CA 1
ATOM 726 C C . SER A 1 90 ? -22.982 -1.054 18.735 1.00 52.19 90 SER A C 1
ATOM 728 O O . SER A 1 90 ? -23.400 -0.252 17.905 1.00 52.19 90 SER A O 1
ATOM 730 N N . SER A 1 91 ? -22.151 -0.699 19.714 1.00 54.16 91 SER A N 1
ATOM 731 C CA . SER A 1 91 ? -21.418 0.575 19.732 1.00 54.16 91 SER A CA 1
ATOM 732 C C . SER A 1 91 ? -19.928 0.435 20.082 1.00 54.16 91 SER A C 1
ATOM 734 O O . SER A 1 91 ? -19.192 1.399 19.901 1.00 54.16 91 SER A O 1
ATOM 736 N N . SER A 1 92 ? -19.429 -0.749 20.485 1.00 54.69 92 SER A N 1
ATOM 737 C CA . SER A 1 92 ? -18.006 -0.938 20.851 1.00 54.69 92 SER A CA 1
ATOM 738 C C . SER A 1 92 ? -17.146 -1.697 19.823 1.00 54.69 92 SER A C 1
ATOM 740 O O . SER A 1 92 ? -15.926 -1.753 19.978 1.00 54.69 92 SER A O 1
ATOM 742 N N . SER A 1 93 ? -17.736 -2.302 18.786 1.00 63.91 93 SER A N 1
ATOM 743 C CA . SER A 1 93 ? -17.013 -3.144 17.815 1.00 63.91 93 SER A CA 1
ATOM 744 C C . SER A 1 93 ? -16.611 -2.421 16.524 1.00 63.91 93 SER A C 1
ATOM 746 O O . SER A 1 93 ? -15.762 -2.943 15.798 1.00 63.91 93 SER A O 1
ATOM 748 N N . SER A 1 94 ? -17.167 -1.237 16.244 1.00 77.88 94 SER A N 1
ATOM 749 C CA . SER A 1 94 ? -16.947 -0.506 14.989 1.00 77.88 94 SER A CA 1
ATOM 750 C C . SER A 1 94 ? -15.517 0.031 14.870 1.00 77.88 94 SER A C 1
ATOM 752 O O . SER A 1 94 ? -14.976 0.598 15.817 1.00 77.88 94 SER A O 1
ATOM 754 N N . ILE A 1 95 ? -14.918 -0.110 13.685 1.00 86.00 95 ILE A N 1
ATOM 755 C CA . ILE A 1 95 ? -13.627 0.505 13.349 1.00 86.00 95 ILE A CA 1
ATOM 756 C C . ILE A 1 95 ? -13.872 1.997 13.128 1.00 86.00 95 ILE A C 1
ATOM 758 O O . ILE A 1 95 ? -14.609 2.375 12.219 1.00 86.00 95 ILE A O 1
ATOM 762 N N . ASP A 1 96 ? -13.284 2.843 13.969 1.00 85.75 96 ASP A N 1
ATOM 763 C CA . ASP A 1 96 ? -13.375 4.294 13.832 1.00 85.75 96 ASP A CA 1
ATOM 764 C C . ASP A 1 96 ? -12.306 4.848 12.869 1.00 85.75 96 ASP A C 1
ATOM 766 O O . ASP A 1 96 ? -11.352 4.167 12.478 1.00 85.75 96 ASP A O 1
ATOM 770 N N . ASN A 1 97 ? -12.454 6.116 12.471 1.00 84.31 97 ASN A N 1
ATOM 771 C CA . ASN A 1 97 ? -11.532 6.770 11.530 1.00 84.31 97 ASN A CA 1
ATOM 772 C C . ASN A 1 97 ? -10.085 6.811 12.051 1.00 84.31 97 ASN A C 1
ATOM 774 O O . ASN A 1 97 ? -9.136 6.790 11.264 1.00 84.31 97 ASN A O 1
ATOM 778 N N . LEU A 1 98 ? -9.901 6.867 13.375 1.00 86.06 98 LEU A N 1
ATOM 779 C CA . LEU A 1 98 ? -8.578 6.857 13.987 1.00 86.06 98 LEU A CA 1
ATOM 780 C C . LEU A 1 98 ? -7.929 5.475 13.875 1.00 86.06 98 LEU A C 1
ATOM 782 O O . LEU A 1 98 ? -6.783 5.387 13.439 1.00 86.06 98 LEU A O 1
ATOM 786 N N . MET A 1 99 ? -8.651 4.406 14.207 1.00 88.88 99 MET A N 1
ATOM 787 C CA . MET A 1 99 ? -8.179 3.032 14.070 1.00 88.88 99 MET A CA 1
ATOM 788 C C . MET A 1 99 ? -7.912 2.684 12.604 1.00 88.88 99 MET A C 1
ATOM 790 O O . MET A 1 99 ? -6.859 2.126 12.297 1.00 88.88 99 MET A O 1
ATOM 794 N N . MET A 1 100 ? -8.795 3.086 11.685 1.00 89.12 100 MET A N 1
ATOM 795 C CA . MET A 1 100 ? -8.565 2.967 10.241 1.00 89.12 100 MET A CA 1
ATOM 796 C C . MET A 1 100 ? -7.256 3.650 9.833 1.00 89.12 100 MET A C 1
ATOM 798 O O . MET A 1 100 ? -6.429 3.058 9.133 1.00 89.12 100 MET A O 1
ATOM 802 N N . GLY A 1 101 ? -7.037 4.874 10.320 1.00 88.12 101 GLY A N 1
ATOM 803 C CA . GLY A 1 101 ? -5.821 5.624 10.050 1.00 88.12 101 GLY A CA 1
ATOM 804 C C . GLY A 1 101 ? -4.569 4.962 10.610 1.00 88.12 101 GLY A C 1
ATOM 805 O O . GLY A 1 101 ? -3.582 4.849 9.890 1.00 88.12 101 GLY A O 1
ATOM 806 N N . GLN A 1 102 ? -4.620 4.455 11.843 1.00 90.19 102 GLN A N 1
ATOM 807 C CA . GLN A 1 102 ? -3.519 3.726 12.480 1.00 90.19 102 GLN A CA 1
ATOM 808 C C . GLN A 1 102 ? -3.171 2.423 11.743 1.00 90.19 102 GLN A C 1
ATOM 810 O O . GLN A 1 102 ? -1.991 2.104 11.603 1.00 90.19 102 GLN A O 1
ATOM 815 N N . ILE A 1 103 ? -4.166 1.691 11.226 1.00 91.06 103 ILE A N 1
ATOM 816 C CA . ILE A 1 103 ? -3.933 0.469 10.440 1.00 91.06 103 ILE A CA 1
ATOM 817 C C . ILE A 1 103 ? -3.236 0.808 9.121 1.00 91.06 103 ILE A C 1
ATOM 819 O O . ILE A 1 103 ? -2.211 0.212 8.796 1.00 91.06 103 ILE A O 1
ATOM 823 N N . LEU A 1 104 ? -3.747 1.786 8.368 1.00 90.44 104 LEU A N 1
ATOM 824 C CA . LEU A 1 104 ? -3.148 2.185 7.088 1.00 90.44 104 LEU A CA 1
ATOM 825 C C . LEU A 1 104 ? -1.733 2.748 7.270 1.00 90.44 104 LEU A C 1
ATOM 827 O O . LEU A 1 104 ? -0.841 2.432 6.481 1.00 90.44 104 LEU A O 1
ATOM 831 N N . ALA A 1 105 ? -1.525 3.522 8.335 1.00 89.19 105 ALA A N 1
ATOM 832 C CA . ALA A 1 105 ? -0.264 4.144 8.723 1.00 89.19 105 ALA A CA 1
ATOM 833 C C . ALA A 1 105 ? 0.838 3.159 9.144 1.00 89.19 105 ALA A C 1
ATOM 835 O O . ALA A 1 105 ? 2.016 3.527 9.153 1.00 89.19 105 ALA A O 1
ATOM 836 N N . TYR A 1 106 ? 0.482 1.929 9.513 1.00 89.50 106 TYR A N 1
ATOM 837 C CA . TYR A 1 106 ? 1.391 1.012 10.187 1.00 89.50 106 TYR A CA 1
ATOM 838 C C . TYR A 1 106 ? 2.674 0.748 9.377 1.00 89.50 106 TYR A C 1
ATOM 840 O O . TYR A 1 106 ? 2.644 0.202 8.271 1.00 89.50 106 TYR A O 1
ATOM 848 N N . GLY A 1 107 ? 3.824 1.152 9.928 1.00 87.12 107 GLY A N 1
ATOM 849 C CA . GLY A 1 107 ? 5.139 0.959 9.308 1.00 87.12 107 GLY A CA 1
ATOM 850 C C . GLY A 1 107 ? 5.428 1.835 8.079 1.00 87.12 107 GLY A C 1
ATOM 851 O O . GLY A 1 107 ? 6.382 1.548 7.343 1.00 87.12 107 GLY A O 1
ATOM 852 N N . LEU A 1 108 ? 4.636 2.880 7.819 1.00 87.00 108 LEU A N 1
ATOM 853 C CA . LEU A 1 108 ? 4.920 3.873 6.777 1.00 87.00 108 LEU A CA 1
ATOM 854 C C . LEU A 1 108 ? 5.861 4.977 7.274 1.00 87.00 108 LEU A C 1
ATOM 856 O O . LEU A 1 108 ? 5.972 5.239 8.468 1.00 87.00 108 LEU A O 1
ATOM 860 N N . GLY A 1 109 ? 6.556 5.630 6.339 1.00 84.00 109 GLY A N 1
ATOM 861 C CA . GLY A 1 109 ? 7.404 6.780 6.647 1.00 84.00 109 GLY A CA 1
ATOM 862 C C . GLY A 1 109 ? 6.600 8.058 6.906 1.00 84.00 109 GLY A C 1
ATOM 863 O O . GLY A 1 109 ? 5.466 8.203 6.448 1.00 84.00 109 GLY A O 1
ATOM 864 N N . GLN A 1 110 ? 7.222 9.032 7.580 1.00 82.00 110 GLN A N 1
ATOM 865 C CA . GLN A 1 110 ? 6.597 10.308 7.964 1.00 82.00 110 GLN A CA 1
ATOM 866 C C . GLN A 1 110 ? 5.946 11.058 6.789 1.00 82.00 110 GLN A C 1
ATOM 868 O O . GLN A 1 110 ? 4.863 11.618 6.940 1.00 82.00 110 GLN A O 1
ATOM 873 N N . GLN A 1 111 ? 6.589 11.079 5.617 1.00 79.94 111 GLN A N 1
ATOM 874 C CA . GLN A 1 111 ? 6.061 11.784 4.442 1.00 79.94 111 GLN A CA 1
ATOM 875 C C . GLN A 1 111 ? 4.738 11.168 3.970 1.00 79.94 111 GLN A C 1
ATOM 877 O O . GLN A 1 111 ? 3.734 11.866 3.848 1.00 79.94 111 GLN A O 1
ATOM 882 N N . SER A 1 112 ? 4.714 9.848 3.793 1.00 80.56 112 SER A N 1
ATOM 883 C CA . SER A 1 112 ? 3.522 9.085 3.405 1.00 80.56 112 SER A CA 1
ATOM 884 C C . SER A 1 112 ? 2.383 9.224 4.416 1.00 80.56 112 SER A C 1
ATOM 886 O O . SER A 1 112 ? 1.217 9.325 4.039 1.00 80.56 112 SER A O 1
ATOM 888 N N . LEU A 1 113 ? 2.722 9.310 5.703 1.00 79.69 113 LEU A N 1
ATOM 889 C CA . LEU A 1 113 ? 1.769 9.536 6.788 1.00 79.69 113 LEU A CA 1
ATOM 890 C C . LEU A 1 113 ? 1.153 10.930 6.770 1.00 79.69 113 LEU A C 1
ATOM 892 O O . LEU A 1 113 ? -0.046 11.069 6.993 1.00 79.69 113 LEU A O 1
ATOM 896 N N . ASN A 1 114 ? 1.941 11.962 6.473 1.00 79.75 114 ASN A N 1
AT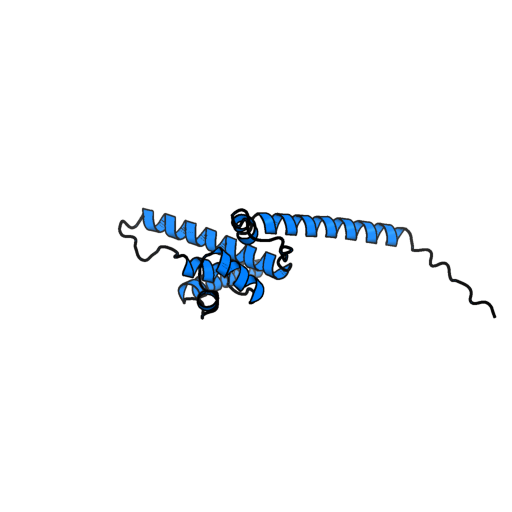OM 897 C CA . ASN A 1 114 ? 1.415 13.317 6.336 1.00 79.75 114 ASN A CA 1
ATOM 898 C C . ASN A 1 114 ? 0.395 13.400 5.190 1.00 79.75 114 ASN A C 1
ATOM 900 O O . ASN A 1 114 ? -0.647 14.034 5.344 1.00 79.75 114 ASN A O 1
ATOM 904 N N . HIS A 1 115 ? 0.643 12.700 4.078 1.00 76.94 115 HIS A N 1
ATOM 905 C CA . HIS A 1 115 ? -0.331 12.597 2.989 1.00 76.94 115 HIS A CA 1
ATOM 906 C C . HIS A 1 115 ? -1.618 11.884 3.430 1.00 76.94 115 HIS A C 1
ATOM 908 O O . HIS A 1 115 ? -2.710 12.406 3.206 1.00 76.94 115 HIS A O 1
ATOM 914 N N . LEU A 1 116 ? -1.503 10.740 4.115 1.00 78.31 116 LEU A N 1
ATOM 915 C CA . LEU A 1 116 ? -2.654 10.016 4.673 1.00 78.31 116 LEU A CA 1
ATOM 916 C C . LEU A 1 116 ? -3.447 10.856 5.684 1.00 78.31 116 LEU A C 1
ATOM 918 O O . LEU A 1 116 ? -4.673 10.795 5.703 1.00 78.31 116 LEU A O 1
ATOM 922 N N . SER A 1 117 ? -2.762 11.655 6.499 1.00 78.94 117 SER A N 1
ATOM 923 C CA . SER A 1 117 ? -3.373 12.529 7.502 1.00 78.94 117 SER A CA 1
ATOM 924 C C . SER A 1 117 ? -4.285 13.584 6.886 1.00 78.94 117 SER A C 1
ATOM 926 O O . SER A 1 117 ? -5.440 13.701 7.297 1.00 78.94 117 SER A O 1
ATOM 928 N N . ILE A 1 118 ? -3.792 14.303 5.872 1.00 76.06 118 ILE A N 1
ATOM 929 C CA . ILE A 1 118 ? -4.579 15.298 5.127 1.00 76.06 118 ILE A CA 1
ATOM 930 C C . ILE A 1 118 ? -5.810 14.631 4.511 1.00 76.06 118 ILE A C 1
ATOM 932 O O . ILE A 1 118 ? -6.915 15.162 4.556 1.00 76.06 118 ILE A O 1
ATOM 936 N N . GLN A 1 119 ? -5.612 13.439 3.960 1.00 72.81 119 GLN A N 1
ATOM 937 C CA . GLN A 1 119 ? -6.619 12.718 3.207 1.00 72.81 119 GLN A CA 1
ATOM 938 C C . GLN A 1 119 ? -7.738 12.126 4.077 1.00 72.81 119 GLN A C 1
ATOM 940 O O . GLN A 1 119 ? -8.903 12.171 3.694 1.00 72.81 119 GLN A O 1
ATOM 945 N N . MET A 1 120 ? -7.398 11.563 5.237 1.00 72.88 120 MET A N 1
ATOM 946 C CA . MET A 1 120 ? -8.370 10.972 6.166 1.00 72.88 120 MET A CA 1
ATOM 947 C C . MET A 1 120 ? -8.958 11.992 7.143 1.00 72.88 120 MET A C 1
ATOM 949 O O . MET A 1 120 ? -9.777 11.621 7.978 1.00 72.88 120 MET A O 1
ATOM 953 N N . ASN A 1 121 ? -8.541 13.261 7.058 1.00 78.62 121 ASN A N 1
ATOM 954 C CA . ASN A 1 121 ? -8.902 14.309 8.012 1.00 78.62 121 ASN A CA 1
ATOM 955 C C . ASN A 1 121 ? -8.648 13.884 9.475 1.00 78.62 121 ASN A C 1
ATOM 957 O O . ASN A 1 121 ? -9.439 14.139 10.382 1.00 78.62 121 ASN A O 1
ATOM 961 N N . VAL A 1 122 ? -7.536 13.183 9.700 1.00 79.62 122 VAL A N 1
ATOM 962 C CA . VAL A 1 122 ? -7.110 12.690 11.014 1.00 79.62 122 VAL A CA 1
ATOM 963 C C . VAL A 1 122 ? -5.682 13.165 11.238 1.00 79.62 122 VAL A C 1
ATOM 965 O O . VAL A 1 122 ? -4.847 13.092 10.342 1.00 79.62 122 VAL A O 1
ATOM 968 N N . SER A 1 123 ? -5.382 13.668 12.435 1.00 82.00 123 SER A N 1
ATOM 969 C CA . SER A 1 123 ? -4.055 14.202 12.764 1.00 82.00 123 SER A CA 1
ATOM 970 C C . SER A 1 123 ? -2.949 13.152 12.582 1.00 82.00 123 SER A C 1
ATOM 972 O O . SER A 1 123 ? -3.030 12.065 13.157 1.00 82.00 123 SER A O 1
ATOM 974 N N . SER A 1 124 ? -1.888 13.497 11.843 1.00 78.69 124 SER A N 1
ATOM 975 C CA . SER A 1 124 ? -0.707 12.643 11.641 1.00 78.69 124 SER A CA 1
ATOM 976 C C . SER A 1 124 ? -0.080 12.225 12.967 1.00 78.69 124 SER A C 1
ATOM 978 O O . SER A 1 124 ? 0.314 11.075 13.118 1.00 78.69 124 SER A O 1
ATOM 980 N N . VAL A 1 125 ? -0.085 13.114 13.965 1.00 81.75 125 VAL A N 1
ATOM 981 C CA . VAL A 1 125 ? 0.392 12.834 15.328 1.00 81.75 125 VAL A CA 1
ATOM 982 C C . VAL A 1 125 ? -0.419 11.718 15.992 1.00 81.75 125 VAL A C 1
ATOM 984 O O . VAL A 1 125 ? 0.154 10.865 16.658 1.00 81.75 125 VAL A O 1
ATOM 987 N N . ARG A 1 126 ? -1.741 11.668 15.780 1.00 82.19 126 ARG A N 1
ATOM 988 C CA . ARG A 1 126 ? -2.605 10.602 16.327 1.00 82.19 126 ARG A CA 1
ATOM 989 C C . ARG A 1 126 ? -2.494 9.277 15.564 1.00 82.19 126 ARG A C 1
ATOM 991 O O . ARG A 1 126 ? -2.803 8.225 16.114 1.00 82.19 126 ARG A O 1
ATOM 998 N N . MET A 1 127 ? -2.060 9.312 14.306 1.00 80.31 127 MET A N 1
ATOM 999 C CA . MET A 1 127 ? -1.715 8.093 13.565 1.00 80.31 127 MET A CA 1
ATOM 1000 C C . MET A 1 127 ? -0.339 7.549 13.962 1.00 80.31 127 MET A C 1
ATOM 1002 O O . MET A 1 127 ? -0.140 6.341 13.955 1.00 80.31 127 MET A O 1
ATOM 1006 N N . LEU A 1 128 ? 0.596 8.450 14.284 1.00 70.75 128 LEU A N 1
ATOM 1007 C CA . LEU A 1 128 ? 1.977 8.161 14.687 1.00 70.75 128 LEU A CA 1
ATOM 1008 C C . LEU A 1 128 ? 2.137 7.830 16.166 1.00 70.75 128 LEU A C 1
ATOM 1010 O O . LEU A 1 128 ? 3.157 7.259 16.552 1.00 70.75 128 LEU A O 1
ATOM 1014 N N . SER A 1 129 ? 1.165 8.206 16.999 1.00 78.50 129 SER A N 1
ATOM 1015 C CA . SER A 1 129 ? 1.107 7.732 18.375 1.00 78.50 129 SER A CA 1
ATOM 1016 C C . SER A 1 129 ? 1.166 6.210 18.388 1.00 78.50 129 SER A C 1
ATOM 1018 O O . SER A 1 129 ? 0.756 5.570 17.417 1.00 78.50 129 SER A O 1
ATOM 1020 N N . GLN A 1 130 ? 1.631 5.635 19.499 1.00 78.44 130 GLN A N 1
ATOM 1021 C CA . GLN A 1 130 ? 1.650 4.188 19.672 1.00 78.44 130 GLN A CA 1
ATOM 1022 C C . GLN A 1 130 ? 0.322 3.586 19.168 1.00 78.44 130 GLN A C 1
ATOM 1024 O O . GLN A 1 130 ? -0.741 4.032 19.620 1.00 78.44 130 GLN A O 1
ATOM 1029 N N . PRO A 1 131 ? 0.358 2.643 18.202 1.00 81.69 131 PRO A N 1
ATOM 1030 C CA . PRO A 1 131 ? -0.858 2.049 17.667 1.00 81.69 131 PRO A CA 1
ATOM 1031 C C . PRO A 1 131 ? -1.672 1.475 18.819 1.00 81.69 131 PRO A C 1
ATOM 1033 O O . PRO A 1 131 ? -1.086 0.915 19.749 1.00 81.69 131 PRO A O 1
ATOM 1036 N N . SER A 1 132 ? -2.998 1.599 18.783 1.00 86.88 132 SER A N 1
ATOM 1037 C CA . SER A 1 132 ? -3.829 1.032 19.849 1.00 86.88 132 SER A CA 1
ATOM 1038 C C . SER A 1 132 ? -3.564 -0.470 20.026 1.00 86.88 132 SER A C 1
ATOM 1040 O O . SER A 1 132 ? -3.171 -1.158 19.079 1.00 86.88 132 SER A O 1
ATOM 1042 N N . SER A 1 133 ? -3.801 -1.005 21.228 1.00 88.38 133 SER A N 1
ATOM 1043 C CA . SER A 1 133 ? -3.587 -2.431 21.524 1.00 88.38 133 SER A CA 1
ATOM 1044 C C . SER A 1 133 ? -4.310 -3.343 20.530 1.00 88.38 133 SER A C 1
ATOM 1046 O O . SER A 1 133 ? -3.758 -4.358 20.117 1.00 88.38 133 SER A O 1
ATOM 1048 N N . ARG A 1 134 ? -5.502 -2.940 20.070 1.00 89.00 134 ARG A N 1
ATOM 1049 C CA . ARG A 1 134 ? -6.256 -3.665 19.042 1.00 89.00 134 ARG A CA 1
ATOM 1050 C C . ARG A 1 134 ? -5.533 -3.680 17.695 1.00 89.00 134 ARG A C 1
ATOM 1052 O O . ARG A 1 134 ? -5.445 -4.730 17.071 1.00 89.00 134 ARG A O 1
ATOM 1059 N N . VAL A 1 135 ? -4.977 -2.548 17.257 1.00 89.75 135 VAL A N 1
ATOM 1060 C CA . VAL A 1 135 ? -4.175 -2.489 16.023 1.00 89.75 135 VAL A CA 1
ATOM 1061 C C . VAL A 1 135 ? -2.936 -3.370 16.156 1.00 89.75 135 VAL A C 1
ATOM 1063 O O . VAL A 1 135 ? -2.671 -4.176 15.272 1.00 89.75 135 VAL A O 1
ATOM 1066 N N . GLN A 1 136 ? -2.216 -3.300 17.277 1.00 89.31 136 GLN A N 1
ATOM 1067 C CA . GLN A 1 136 ? -1.049 -4.159 17.508 1.00 89.31 136 GLN A CA 1
ATOM 1068 C C . GLN A 1 136 ? -1.407 -5.651 17.436 1.00 89.31 136 GLN A C 1
ATOM 1070 O O . GLN A 1 136 ? -0.705 -6.413 16.777 1.00 89.31 136 GLN A O 1
ATOM 1075 N N . GLN A 1 137 ? -2.525 -6.055 18.047 1.00 89.62 137 GLN A N 1
ATOM 1076 C CA . GLN A 1 137 ? -3.025 -7.433 17.998 1.00 89.62 137 GLN A CA 1
ATOM 1077 C C . GLN A 1 137 ? -3.392 -7.877 16.580 1.00 89.62 137 GLN A C 1
ATOM 1079 O O . GLN A 1 137 ? -3.047 -8.990 16.191 1.00 89.62 137 GLN A O 1
ATOM 1084 N N . ILE A 1 138 ? -4.047 -7.016 15.793 1.00 90.69 138 ILE A N 1
ATOM 1085 C CA . ILE A 1 138 ? -4.358 -7.304 14.386 1.00 90.69 138 ILE A CA 1
ATOM 1086 C C . ILE A 1 138 ? -3.065 -7.648 13.645 1.00 90.69 138 ILE A C 1
ATOM 1088 O O . ILE A 1 138 ? -2.954 -8.730 13.074 1.00 90.69 138 ILE A O 1
ATOM 1092 N N . PHE A 1 139 ? -2.060 -6.772 13.695 1.00 89.06 139 PHE A N 1
ATOM 1093 C CA . PHE A 1 139 ? -0.807 -6.999 12.975 1.00 89.06 139 PHE A CA 1
ATOM 1094 C C . PHE A 1 139 ? -0.044 -8.229 13.481 1.00 89.06 139 PHE A C 1
ATOM 1096 O O . PHE A 1 139 ? 0.428 -9.003 12.650 1.00 89.06 139 PHE A O 1
ATOM 1103 N N . ALA A 1 140 ? -0.017 -8.471 14.796 1.00 87.44 140 ALA A N 1
ATOM 1104 C CA . ALA A 1 140 ? 0.578 -9.677 15.371 1.00 87.44 140 ALA A CA 1
ATOM 1105 C C . ALA A 1 140 ? -0.084 -10.960 14.834 1.00 87.44 140 ALA A C 1
ATOM 1107 O O . ALA A 1 140 ? 0.606 -11.877 14.399 1.00 87.44 140 ALA A O 1
ATOM 1108 N N . ASN A 1 141 ? -1.419 -10.999 14.765 1.00 86.19 141 ASN A N 1
ATOM 1109 C CA . ASN A 1 141 ? -2.154 -12.148 14.231 1.00 86.19 141 ASN A CA 1
ATOM 1110 C C . ASN A 1 141 ? -1.846 -12.403 12.746 1.00 86.19 141 ASN A C 1
ATOM 1112 O O . ASN A 1 141 ? -1.762 -13.557 12.318 1.00 86.19 141 ASN A O 1
ATOM 1116 N N . TYR A 1 142 ? -1.688 -11.343 11.948 1.00 83.81 142 TYR A N 1
ATOM 1117 C CA . TYR A 1 142 ? -1.313 -11.474 10.538 1.00 83.81 142 TYR A CA 1
ATOM 1118 C C . TYR A 1 142 ? 0.127 -11.959 10.361 1.00 83.81 142 TYR A C 1
ATOM 1120 O O . TYR A 1 142 ? 0.370 -12.789 9.484 1.00 83.81 142 TYR A O 1
ATOM 1128 N N . ASP A 1 143 ? 1.061 -11.485 11.184 1.00 80.75 143 ASP A N 1
ATOM 1129 C CA . ASP A 1 143 ? 2.463 -11.901 11.112 1.00 80.75 143 ASP A CA 1
ATOM 1130 C C . ASP A 1 143 ? 2.633 -13.363 11.548 1.00 80.75 143 ASP A C 1
ATOM 1132 O O . ASP A 1 143 ? 3.236 -14.143 10.813 1.00 80.75 143 ASP A O 1
ATOM 1136 N N . SER A 1 144 ? 1.977 -13.802 12.627 1.00 77.12 144 SER A N 1
ATOM 1137 C CA . SER A 1 144 ? 1.989 -15.217 13.030 1.00 77.12 144 SER A CA 1
ATOM 1138 C C . SER A 1 144 ? 1.368 -16.143 11.975 1.00 77.12 144 SER A C 1
ATOM 1140 O O . SER A 1 144 ? 1.863 -17.242 11.736 1.00 77.12 144 SER A O 1
ATOM 1142 N N . ARG A 1 145 ? 0.297 -15.715 11.289 1.00 73.12 145 ARG A N 1
ATOM 1143 C CA . ARG A 1 145 ? -0.295 -16.490 10.180 1.00 73.12 145 ARG A CA 1
ATOM 1144 C C . ARG A 1 145 ? 0.642 -16.604 8.976 1.00 73.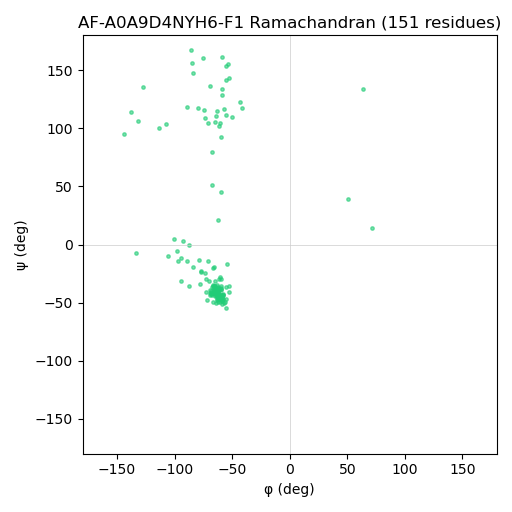12 145 ARG A C 1
ATOM 1146 O O . ARG A 1 145 ? 0.659 -17.645 8.324 1.00 73.12 145 ARG A O 1
ATOM 1153 N N . GLN A 1 146 ? 1.406 -15.554 8.678 1.00 68.75 146 GLN A N 1
ATOM 1154 C CA . GLN A 1 146 ? 2.425 -15.573 7.625 1.00 68.75 146 GLN A CA 1
ATOM 1155 C C . GLN A 1 146 ? 3.581 -16.510 7.985 1.00 68.75 146 GLN A C 1
ATOM 1157 O O . GLN A 1 146 ? 4.006 -17.296 7.144 1.00 68.75 146 GLN A O 1
ATOM 1162 N N . GLU A 1 147 ? 4.053 -16.480 9.232 1.00 68.75 147 GLU A N 1
ATOM 1163 C CA . GLU A 1 147 ? 5.083 -17.404 9.724 1.00 68.75 147 GLU A CA 1
ATOM 1164 C C . GLU A 1 147 ? 4.633 -18.863 9.618 1.00 68.75 147 GLU A C 1
ATOM 1166 O O . GLU A 1 147 ? 5.385 -19.696 9.119 1.00 68.75 147 GLU A O 1
ATOM 1171 N N . LEU A 1 148 ? 3.382 -19.162 9.981 1.00 65.75 148 LEU A N 1
ATOM 1172 C CA . LEU A 1 148 ? 2.813 -20.501 9.821 1.00 65.75 148 LEU A CA 1
ATOM 1173 C C . LEU A 1 148 ? 2.706 -20.926 8.350 1.00 65.75 148 LEU A C 1
ATOM 1175 O O . LEU A 1 148 ? 3.037 -22.063 8.034 1.00 65.75 148 LEU A O 1
ATOM 1179 N N . MET A 1 149 ? 2.288 -20.041 7.437 1.00 66.69 149 MET A N 1
ATOM 1180 C CA . MET A 1 149 ? 2.261 -20.368 6.001 1.00 66.69 149 MET A CA 1
ATOM 1181 C C . MET A 1 149 ? 3.661 -20.604 5.426 1.00 66.69 149 MET A C 1
ATOM 1183 O O . MET A 1 149 ? 3.837 -21.507 4.613 1.00 66.69 149 MET A O 1
ATOM 1187 N N . ASN A 1 150 ? 4.653 -19.827 5.860 1.00 68.44 150 ASN A N 1
ATOM 1188 C CA . ASN A 1 150 ? 6.036 -19.983 5.416 1.00 68.44 150 ASN A CA 1
ATOM 1189 C C . ASN A 1 150 ? 6.716 -21.220 6.019 1.00 68.44 150 ASN A C 1
ATOM 1191 O O . ASN A 1 150 ? 7.652 -21.731 5.422 1.00 68.44 150 ASN A O 1
ATOM 1195 N N . ALA A 1 151 ? 6.259 -21.703 7.178 1.00 64.31 151 ALA A N 1
ATOM 1196 C CA . ALA A 1 151 ? 6.775 -22.912 7.819 1.00 64.31 151 ALA A CA 1
ATOM 1197 C C . ALA A 1 151 ? 6.235 -24.220 7.207 1.00 64.31 151 ALA A C 1
ATOM 1199 O O . ALA A 1 151 ? 6.754 -25.293 7.507 1.00 64.31 151 ALA A O 1
ATOM 1200 N N . VAL A 1 152 ? 5.181 -24.147 6.387 1.00 62.88 152 VAL A N 1
ATOM 1201 C CA . VAL A 1 152 ? 4.525 -25.308 5.753 1.00 62.88 152 VAL A CA 1
ATOM 1202 C C . VAL A 1 152 ? 5.011 -25.536 4.306 1.00 62.88 152 VAL A C 1
ATOM 1204 O O . VAL A 1 152 ? 4.658 -26.545 3.696 1.00 62.88 152 VAL A O 1
ATOM 1207 N N . LEU A 1 153 ? 5.842 -24.639 3.765 1.00 47.84 153 LEU A N 1
ATOM 1208 C CA . LEU A 1 153 ? 6.471 -24.731 2.437 1.00 47.84 153 LEU A CA 1
ATOM 1209 C C . LEU A 1 153 ? 7.959 -25.077 2.548 1.00 47.84 153 LEU A C 1
ATOM 1211 O O . LEU A 1 153 ? 8.438 -25.812 1.656 1.00 47.84 153 LEU A O 1
#